Protein AF-A0A7S3YB55-F1 (afdb_monomer)

Structure (mmCIF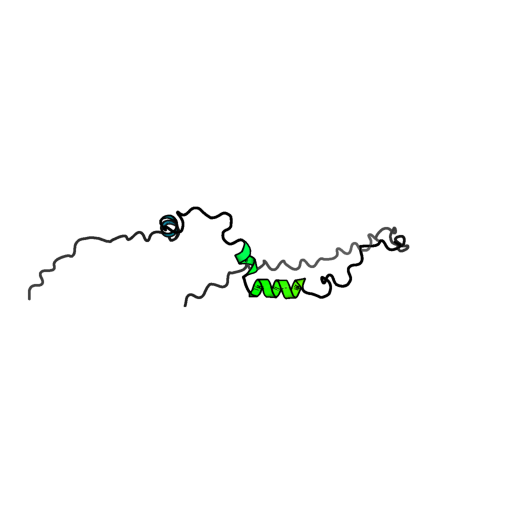, N/CA/C/O backbone):
data_AF-A0A7S3YB55-F1
#
_entry.id   AF-A0A7S3YB55-F1
#
loop_
_atom_site.group_PDB
_atom_site.id
_atom_site.type_symbol
_atom_site.label_atom_id
_atom_site.label_alt_id
_atom_site.label_comp_id
_atom_site.label_asym_id
_atom_site.label_entity_id
_atom_site.label_seq_id
_atom_site.pdbx_PDB_ins_code
_atom_site.Cartn_x
_atom_site.Cartn_y
_atom_site.Cartn_z
_atom_site.occupancy
_atom_site.B_iso_or_equiv
_atom_site.auth_seq_id
_atom_site.auth_comp_id
_atom_site.auth_asym_id
_atom_site.auth_atom_id
_atom_site.pdbx_PDB_model_num
ATOM 1 N N . PHE A 1 1 ? -5.797 -45.338 80.041 1.00 45.78 1 PHE A N 1
ATOM 2 C CA . PHE A 1 1 ? -5.578 -45.200 78.590 1.00 45.78 1 PHE A CA 1
ATOM 3 C C . PHE A 1 1 ? -6.294 -46.343 77.889 1.00 45.78 1 PHE A C 1
ATOM 5 O O . PHE A 1 1 ? -5.793 -47.454 77.899 1.00 45.78 1 PHE A O 1
ATOM 12 N N . SER A 1 2 ? -7.482 -46.090 77.344 1.00 41.81 2 SER A N 1
ATOM 13 C CA . SER A 1 2 ? -8.122 -46.990 76.383 1.00 41.81 2 SER A CA 1
ATOM 14 C C . SER A 1 2 ? -8.566 -46.115 75.221 1.00 41.81 2 SER A C 1
ATOM 16 O O . SER A 1 2 ? -9.475 -45.301 75.377 1.00 41.81 2 SER A O 1
ATOM 18 N N . LEU A 1 3 ? -7.837 -46.201 74.106 1.00 50.38 3 LEU A N 1
ATOM 19 C CA . LEU A 1 3 ? -8.185 -45.546 72.850 1.00 50.38 3 LEU A CA 1
ATOM 20 C C . LEU A 1 3 ? -9.452 -46.211 72.311 1.00 50.38 3 LEU A C 1
ATOM 22 O O . LEU A 1 3 ? -9.396 -47.328 71.804 1.00 50.38 3 LEU A O 1
ATOM 26 N N . LEU A 1 4 ? -10.585 -45.518 72.392 1.00 49.28 4 LEU A N 1
ATOM 27 C CA . LEU A 1 4 ? -11.735 -45.852 71.567 1.00 49.28 4 LEU A CA 1
ATOM 28 C C . LEU A 1 4 ? -11.531 -45.162 70.216 1.00 49.28 4 LEU A C 1
ATOM 30 O O . LEU A 1 4 ? -11.811 -43.976 70.048 1.00 49.28 4 LEU A O 1
ATOM 34 N N . SER A 1 5 ? -10.942 -45.912 69.290 1.00 53.38 5 SER A N 1
ATOM 35 C CA . SER A 1 5 ? -10.782 -45.528 67.893 1.00 53.38 5 SER A CA 1
ATOM 36 C C . SER A 1 5 ? -12.175 -45.415 67.268 1.00 53.38 5 SER A C 1
ATOM 38 O O . SER A 1 5 ? -12.816 -46.426 66.998 1.00 53.38 5 SER A O 1
ATOM 40 N N . GLN A 1 6 ? -12.679 -44.191 67.101 1.00 54.28 6 GLN A N 1
ATOM 41 C CA . GLN A 1 6 ? -13.835 -43.944 66.244 1.00 54.28 6 GLN A CA 1
ATOM 42 C C . GLN A 1 6 ? -13.333 -43.717 64.822 1.00 54.28 6 GLN A C 1
ATOM 44 O O . GLN A 1 6 ? -12.698 -42.709 64.500 1.00 54.28 6 GLN A O 1
ATOM 49 N N . GLU A 1 7 ? -13.603 -44.713 63.992 1.00 48.47 7 GLU A N 1
ATOM 50 C CA . GLU A 1 7 ? -13.425 -44.710 62.551 1.00 48.47 7 GLU A CA 1
ATOM 51 C C . GLU A 1 7 ? -14.238 -43.558 61.937 1.00 48.47 7 GLU A C 1
ATOM 53 O O . GLU A 1 7 ? -15.452 -43.459 62.116 1.00 48.47 7 GLU A O 1
ATOM 58 N N . ARG A 1 8 ? -13.566 -42.651 61.215 1.00 46.81 8 ARG A N 1
ATOM 59 C CA . ARG A 1 8 ? -14.234 -41.597 60.441 1.00 46.81 8 ARG A CA 1
ATOM 60 C C . ARG A 1 8 ? -14.746 -42.207 59.139 1.00 46.81 8 ARG A C 1
ATOM 62 O O . ARG A 1 8 ? -13.969 -42.434 58.215 1.00 46.81 8 ARG A O 1
ATOM 69 N N . ILE A 1 9 ? -16.043 -42.477 59.074 1.00 50.56 9 ILE A N 1
ATOM 70 C CA . ILE A 1 9 ? -16.723 -42.981 57.877 1.00 50.56 9 ILE A CA 1
ATOM 71 C C . ILE A 1 9 ? -17.326 -41.802 57.094 1.00 50.56 9 ILE A C 1
ATOM 73 O O . ILE A 1 9 ? -18.097 -41.023 57.647 1.00 50.56 9 ILE A O 1
ATOM 77 N N . GLY A 1 10 ? -17.011 -41.733 55.792 1.00 40.91 10 GLY A N 1
ATOM 78 C CA . GLY A 1 10 ? -17.698 -40.929 54.761 1.00 40.91 10 GLY A CA 1
ATOM 79 C C . GLY A 1 10 ? -17.107 -39.529 54.555 1.00 40.91 10 GLY A C 1
ATOM 80 O O . GLY A 1 10 ? -16.958 -38.771 55.498 1.00 40.91 10 GLY A O 1
ATOM 81 N N . THR A 1 11 ? -16.739 -39.058 53.366 1.00 53.69 11 THR A N 1
ATOM 82 C CA . THR A 1 11 ? -16.967 -39.432 51.958 1.00 53.69 11 THR A CA 1
ATOM 83 C C . THR A 1 11 ? -15.778 -38.865 51.157 1.00 53.69 11 THR A C 1
ATOM 85 O O . THR A 1 11 ? -15.329 -37.763 51.486 1.00 53.69 11 THR A O 1
ATOM 88 N N . PRO A 1 12 ? -15.243 -39.508 50.096 1.00 46.38 12 PRO A N 1
ATOM 89 C CA . PRO A 1 12 ? -14.432 -38.757 49.152 1.00 46.38 12 PRO A CA 1
ATOM 90 C C . PRO A 1 12 ? -15.399 -37.862 48.377 1.00 46.38 12 PRO A C 1
ATOM 92 O O . PRO A 1 12 ? -16.098 -38.320 47.474 1.00 46.38 12 PRO A O 1
ATOM 95 N N . MET A 1 13 ? -15.463 -36.582 48.742 1.00 47.16 13 MET A N 1
ATOM 96 C CA . MET A 1 13 ? -15.973 -35.543 47.852 1.00 47.16 13 MET A CA 1
ATOM 97 C C . MET A 1 13 ? -15.070 -35.558 46.615 1.00 47.16 13 MET A C 1
ATOM 99 O O . MET A 1 13 ? -14.058 -34.861 46.549 1.00 47.16 13 MET A O 1
ATOM 103 N N . SER A 1 14 ? -15.401 -36.417 45.648 1.00 56.09 14 SER A N 1
ATOM 104 C CA . SER A 1 14 ? -14.926 -36.318 44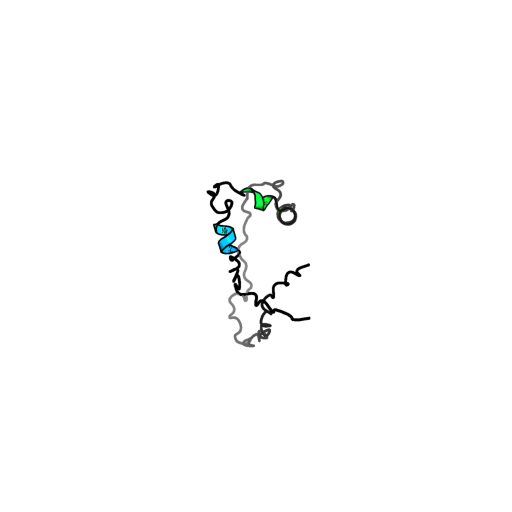.276 1.00 56.09 14 SER A CA 1
ATOM 105 C C . SER A 1 14 ? -15.519 -35.029 43.729 1.00 56.09 14 SER A C 1
ATOM 107 O O . SER A 1 14 ? -16.549 -35.011 43.057 1.00 56.09 14 SER A O 1
ATOM 109 N N . SER A 1 15 ? -14.899 -33.912 44.105 1.00 57.34 15 SER A N 1
ATOM 110 C CA . SER A 1 15 ? -15.165 -32.614 43.525 1.00 57.34 15 SER A CA 1
ATOM 111 C C . SER A 1 15 ? -14.674 -32.709 42.095 1.00 57.34 15 SER A C 1
ATOM 113 O O . SER A 1 15 ? -13.500 -32.471 41.798 1.00 57.34 15 SER A O 1
ATOM 115 N N . LYS A 1 16 ? -15.576 -33.131 41.205 1.00 66.00 16 LYS A N 1
ATOM 116 C CA . LYS A 1 16 ? -15.425 -32.991 39.765 1.00 66.00 16 LYS A CA 1
ATOM 117 C C . LYS A 1 16 ? -15.228 -31.496 39.531 1.00 66.00 16 LYS A C 1
ATOM 119 O O . LYS A 1 16 ? -16.187 -30.732 39.511 1.00 66.00 16 LYS A O 1
ATOM 124 N N . ARG A 1 17 ? -13.966 -31.056 39.487 1.00 70.44 17 ARG A N 1
ATOM 125 C CA . ARG A 1 17 ? -13.620 -29.673 39.167 1.00 70.44 17 ARG A CA 1
ATOM 126 C C . ARG A 1 17 ? -14.249 -29.405 37.808 1.00 70.44 17 ARG A C 1
ATOM 128 O O . ARG A 1 17 ? -13.850 -30.034 36.828 1.00 70.44 17 ARG A O 1
ATOM 135 N N . LYS A 1 18 ? -15.284 -28.560 37.799 1.00 66.50 18 LYS A N 1
ATOM 136 C CA . LYS A 1 18 ? -15.934 -28.097 36.574 1.00 66.50 18 LYS A CA 1
ATOM 137 C C . LYS A 1 18 ? -14.835 -27.594 35.645 1.00 66.50 18 LYS A C 1
ATOM 139 O O . LYS A 1 18 ? -13.902 -26.925 36.100 1.00 66.50 18 LYS A O 1
ATOM 144 N N . SER A 1 19 ? -14.888 -27.989 34.380 1.00 71.44 19 SER A N 1
ATOM 145 C CA . SER A 1 19 ? -13.888 -27.526 33.429 1.00 71.44 19 SER A CA 1
ATOM 146 C C . SER A 1 19 ? -14.055 -26.018 33.233 1.00 71.44 19 SER A C 1
ATOM 148 O O . SER A 1 19 ? -15.149 -25.481 33.408 1.00 71.44 19 SER A O 1
ATOM 150 N N . ASN A 1 20 ? -12.987 -25.314 32.851 1.00 67.06 20 ASN A N 1
ATOM 151 C CA . ASN A 1 20 ? -13.078 -23.875 32.565 1.00 67.06 20 ASN A CA 1
ATOM 152 C C . ASN A 1 20 ? -14.146 -23.552 31.508 1.00 67.06 20 ASN A C 1
ATOM 154 O O . ASN A 1 20 ? -14.689 -22.453 31.515 1.00 67.06 20 ASN A O 1
ATOM 158 N N . LYS A 1 21 ? -14.470 -24.510 30.631 1.00 68.62 21 LYS A N 1
ATOM 159 C CA . LYS A 1 21 ? -15.555 -24.388 29.660 1.00 68.62 21 LYS A CA 1
ATOM 160 C C . LYS A 1 21 ? -16.925 -24.365 30.342 1.00 68.62 21 LYS A C 1
ATOM 162 O O . LYS A 1 21 ? -17.708 -23.463 30.078 1.00 68.62 21 LYS A O 1
ATOM 167 N N . ASP A 1 22 ? -17.170 -25.289 31.269 1.00 70.38 22 ASP A N 1
ATOM 168 C CA . ASP A 1 22 ? -18.440 -25.367 32.007 1.00 70.38 22 ASP A CA 1
ATOM 169 C C . ASP A 1 22 ? -18.651 -24.132 32.899 1.00 70.38 22 ASP A C 1
ATOM 171 O O . ASP A 1 22 ? -19.762 -23.633 33.036 1.00 70.38 22 ASP A O 1
ATOM 175 N N . VAL A 1 23 ? -17.567 -23.600 33.474 1.00 66.19 23 VAL A N 1
ATOM 176 C CA . VAL A 1 23 ? -17.603 -22.368 34.282 1.00 66.19 23 VAL A CA 1
ATOM 177 C C . VAL A 1 23 ? -17.827 -21.127 33.410 1.00 66.19 23 VAL A C 1
ATOM 179 O O . VAL A 1 23 ? -18.474 -20.178 33.850 1.00 66.19 23 VAL A O 1
ATOM 182 N N . ALA A 1 24 ? -17.316 -21.120 32.176 1.00 64.06 24 ALA A N 1
ATOM 183 C CA . ALA A 1 24 ? -17.522 -20.020 31.241 1.00 64.06 24 ALA A CA 1
ATOM 184 C C . ALA A 1 24 ? -18.970 -19.963 30.735 1.00 64.06 24 ALA A C 1
ATOM 186 O O . ALA A 1 24 ? -19.532 -18.873 30.692 1.00 64.06 24 ALA A O 1
ATOM 187 N N . GLU A 1 25 ? -19.588 -21.102 30.409 1.00 64.75 25 GLU A N 1
ATOM 188 C CA . GLU A 1 25 ? -20.976 -21.155 29.915 1.00 64.75 25 GLU A CA 1
ATOM 189 C C . GLU A 1 25 ? -22.014 -20.819 30.996 1.00 64.75 25 GLU A C 1
ATOM 191 O O . GLU A 1 25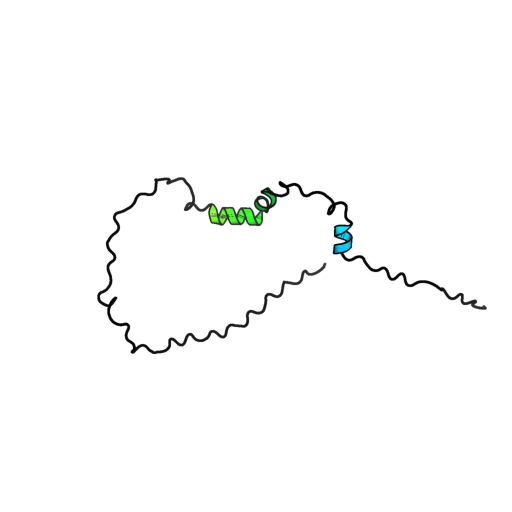 ? -23.031 -20.197 30.703 1.00 64.75 25 GLU A O 1
ATOM 196 N N . GLU A 1 26 ? -21.735 -21.150 32.260 1.00 67.75 26 GLU A N 1
ATOM 197 C CA . GLU A 1 26 ? -22.594 -20.801 33.402 1.00 67.75 26 GLU A CA 1
ATOM 198 C C . GLU A 1 26 ? -22.375 -19.351 33.887 1.00 67.75 26 GLU A C 1
ATOM 200 O O . GLU A 1 26 ? -23.090 -18.848 34.756 1.00 67.75 26 GLU A O 1
ATOM 205 N N . SER A 1 27 ? -21.395 -18.638 33.317 1.00 72.56 27 SER A N 1
ATOM 206 C CA . SER A 1 27 ? -21.146 -17.245 33.667 1.00 72.56 27 SER A CA 1
ATOM 207 C C . SER A 1 27 ? -22.188 -16.321 33.034 1.00 72.56 27 SER A C 1
ATOM 209 O O . SER A 1 27 ? -22.399 -16.300 31.821 1.00 72.56 27 SER A O 1
ATOM 211 N N . LEU A 1 28 ? -22.761 -15.445 33.860 1.00 71.06 28 LEU A N 1
ATOM 212 C CA . LEU A 1 28 ? -23.638 -14.345 33.441 1.00 71.06 28 LEU A CA 1
ATOM 213 C C . LEU A 1 28 ? -23.018 -13.427 32.371 1.00 71.06 28 LEU A C 1
ATOM 215 O O . LEU A 1 28 ? -23.723 -12.600 31.806 1.00 71.06 28 LEU A O 1
ATOM 219 N N . ALA A 1 29 ? -21.706 -13.509 32.126 1.00 74.31 29 ALA A N 1
ATOM 220 C CA . ALA A 1 29 ? -21.020 -12.780 31.067 1.00 74.31 29 ALA A CA 1
ATOM 221 C C . ALA A 1 29 ? -21.159 -13.464 29.695 1.00 74.31 29 ALA A C 1
ATOM 223 O O . ALA A 1 29 ? -21.278 -12.767 28.688 1.00 74.31 29 ALA A O 1
ATOM 224 N N . ALA A 1 30 ? -21.166 -14.800 29.650 1.00 77.81 30 ALA A N 1
ATOM 225 C CA . ALA A 1 30 ? -21.300 -15.576 28.418 1.00 77.81 30 ALA A CA 1
ATOM 226 C C . ALA A 1 30 ? -22.754 -15.690 27.943 1.00 77.81 30 ALA A C 1
ATOM 228 O O . ALA A 1 30 ? -23.002 -15.741 26.742 1.00 77.81 30 ALA A O 1
ATOM 229 N N . SER A 1 31 ? -23.716 -15.657 28.869 1.00 82.56 31 SER A N 1
ATOM 230 C CA . SER A 1 31 ? -25.152 -15.753 28.579 1.00 82.56 31 SER A CA 1
ATOM 231 C C . SER A 1 31 ? -25.797 -14.436 28.108 1.00 82.56 31 SER A C 1
ATOM 233 O O . SER A 1 31 ? -27.020 -14.319 28.108 1.00 82.56 31 SER A O 1
ATOM 235 N N . ARG A 1 32 ? -25.005 -13.412 27.757 1.00 81.94 32 ARG A N 1
ATOM 236 C CA . ARG A 1 32 ? -25.499 -12.100 27.295 1.00 81.94 32 ARG A CA 1
ATOM 237 C C . ARG A 1 32 ? -25.437 -12.005 25.779 1.00 81.94 32 ARG A C 1
ATOM 239 O O . ARG A 1 32 ? -24.429 -12.371 25.177 1.00 81.94 32 ARG A O 1
ATOM 246 N N . ASP A 1 33 ? -26.458 -11.396 25.185 1.00 88.38 33 ASP A N 1
ATOM 247 C CA . ASP A 1 33 ? -26.455 -11.085 23.759 1.00 88.38 33 ASP A CA 1
ATOM 248 C C . ASP A 1 33 ? -25.265 -10.190 23.393 1.00 88.38 33 ASP A C 1
ATOM 250 O O . ASP A 1 33 ? -25.001 -9.149 24.012 1.00 88.38 33 ASP A O 1
ATOM 254 N N . LYS A 1 34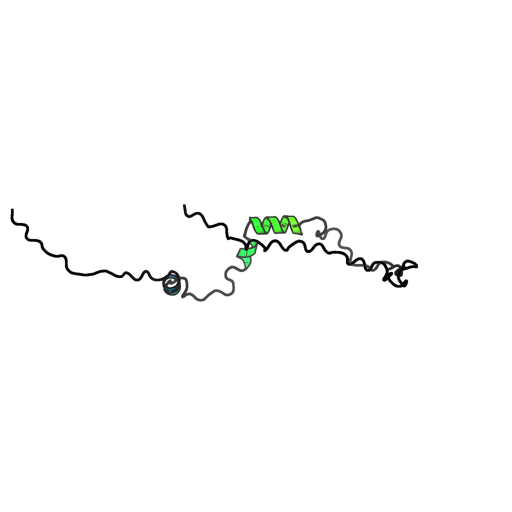 ? -24.522 -10.606 22.364 1.00 86.69 34 LYS A N 1
ATOM 255 C CA . LYS A 1 34 ? -23.376 -9.849 21.859 1.00 86.69 34 LYS A CA 1
ATOM 256 C C . LYS A 1 34 ? -23.878 -8.620 21.111 1.00 86.69 34 LYS A C 1
ATOM 258 O O . LYS A 1 34 ? -24.727 -8.714 20.228 1.00 86.69 34 LYS A O 1
ATOM 263 N N . ARG A 1 35 ? -23.315 -7.451 21.423 1.00 88.75 35 ARG A N 1
ATOM 264 C CA . ARG A 1 35 ? -23.635 -6.220 20.687 1.00 88.75 35 ARG A CA 1
ATOM 265 C C . ARG A 1 35 ? -22.913 -6.232 19.342 1.00 88.75 35 ARG A C 1
ATOM 267 O O . ARG A 1 35 ? -21.699 -6.408 19.310 1.00 88.75 35 ARG A O 1
ATOM 274 N N . ALA A 1 36 ? -23.624 -5.937 18.255 1.00 89.06 36 ALA A N 1
ATOM 275 C CA . ALA A 1 36 ? -23.061 -5.905 16.897 1.00 89.06 36 ALA A CA 1
ATOM 276 C C . ALA A 1 36 ? -21.885 -4.918 16.720 1.00 89.06 36 ALA A C 1
ATOM 278 O O . ALA A 1 36 ? -21.088 -5.036 15.794 1.00 89.06 36 ALA A O 1
ATOM 279 N N . THR A 1 37 ? -21.766 -3.919 17.597 1.00 88.56 37 THR A N 1
ATOM 280 C CA . THR A 1 37 ? -20.694 -2.913 17.569 1.00 88.56 37 THR A CA 1
ATOM 281 C C . THR A 1 37 ? -19.583 -3.156 18.589 1.00 88.56 37 THR A C 1
ATOM 283 O O . THR A 1 37 ? -18.673 -2.332 18.702 1.00 88.56 37 THR A O 1
ATOM 286 N N . GLN A 1 38 ? -19.627 -4.262 19.338 1.00 88.06 38 GLN A N 1
ATOM 287 C CA . GLN A 1 38 ? -18.646 -4.545 20.379 1.00 88.06 38 GLN A CA 1
ATOM 288 C C . GLN A 1 38 ? -17.240 -4.688 19.785 1.00 88.06 38 GLN A C 1
ATOM 290 O O . GLN A 1 38 ? -16.998 -5.505 18.907 1.00 88.06 38 GLN A O 1
ATOM 295 N N . GLY A 1 39 ? -16.309 -3.876 20.285 1.00 86.50 39 GLY A N 1
ATOM 296 C CA . GLY A 1 39 ? -14.891 -3.969 19.954 1.00 86.50 39 GLY A CA 1
ATOM 297 C C . GLY A 1 39 ? -14.486 -3.520 18.549 1.00 86.50 39 GLY A C 1
ATOM 298 O O . GLY A 1 39 ? -13.342 -3.743 18.169 1.00 86.50 39 GLY A O 1
ATOM 299 N N . LYS A 1 40 ? -15.361 -2.826 17.808 1.00 83.94 40 LYS A N 1
ATOM 300 C CA . LYS A 1 40 ? -15.086 -2.364 16.431 1.00 83.94 40 LYS A CA 1
ATOM 301 C C . LYS A 1 40 ? -13.759 -1.615 16.253 1.00 83.94 40 LYS A C 1
ATOM 303 O O . LYS A 1 40 ? -13.138 -1.744 15.210 1.00 83.94 40 LYS A O 1
ATOM 308 N N . ARG A 1 41 ? -13.336 -0.839 17.254 1.00 81.56 41 ARG A N 1
ATOM 309 C CA . ARG A 1 41 ? -12.091 -0.049 17.224 1.00 81.56 41 ARG A CA 1
ATOM 310 C C . ARG A 1 41 ? -11.020 -0.562 18.188 1.00 81.56 41 ARG A C 1
ATOM 312 O O . ARG A 1 41 ? -9.996 0.081 18.337 1.00 81.56 41 ARG A O 1
ATOM 319 N N . MET A 1 42 ? -11.255 -1.693 18.863 1.00 80.94 42 MET A N 1
ATOM 320 C CA . MET A 1 42 ? -10.300 -2.218 19.850 1.00 80.94 42 MET A CA 1
ATOM 321 C C . MET A 1 42 ? -8.979 -2.623 19.199 1.00 80.94 42 MET A C 1
ATOM 323 O O . MET A 1 42 ? -7.944 -2.419 19.812 1.00 80.94 42 MET A O 1
ATOM 327 N N . LYS A 1 43 ? -9.015 -3.139 17.964 1.00 69.25 43 LYS A N 1
ATOM 328 C CA . LYS A 1 43 ? -7.803 -3.487 17.208 1.00 69.25 43 LYS A CA 1
ATOM 329 C C . LYS A 1 43 ? -6.931 -2.265 16.916 1.00 69.25 43 LYS A C 1
ATOM 331 O O . LYS A 1 43 ? -5.745 -2.294 17.178 1.00 69.25 43 LYS A O 1
ATOM 336 N N . ALA A 1 44 ? -7.550 -1.157 16.514 1.00 70.25 44 ALA A N 1
ATOM 337 C CA . ALA A 1 44 ? -6.847 0.098 16.247 1.00 70.25 44 ALA A CA 1
ATOM 338 C C . ALA A 1 44 ? -6.279 0.793 17.506 1.00 70.25 44 ALA A C 1
ATOM 340 O O . ALA A 1 44 ? -5.594 1.797 17.381 1.00 70.25 44 ALA A O 1
ATOM 341 N N . MET A 1 45 ? -6.597 0.320 18.720 1.00 66.00 45 MET A N 1
ATOM 342 C CA . MET A 1 45 ? -6.118 0.903 19.985 1.00 66.00 45 MET A CA 1
ATOM 343 C C . MET A 1 45 ? -4.990 0.091 20.645 1.00 66.00 45 MET A C 1
ATOM 345 O O . MET A 1 45 ? -4.591 0.408 21.766 1.00 66.00 45 MET A O 1
ATOM 349 N N . ILE A 1 46 ? -4.495 -0.972 20.008 1.00 70.12 46 ILE A N 1
ATOM 350 C CA . ILE A 1 46 ? -3.381 -1.767 20.536 1.00 70.12 46 ILE A CA 1
ATOM 351 C C . ILE A 1 46 ? -2.086 -1.021 20.184 1.00 70.12 46 ILE A C 1
ATOM 353 O O . ILE A 1 46 ? -1.666 -1.027 19.036 1.00 70.12 46 ILE A O 1
ATOM 357 N N . GLY A 1 47 ? -1.505 -0.326 21.169 1.00 67.50 47 GLY A N 1
ATOM 358 C CA . GLY A 1 47 ? -0.434 0.669 20.981 1.00 67.50 47 GLY A CA 1
ATOM 359 C C . GLY A 1 47 ? 0.752 0.205 20.132 1.00 67.50 47 GLY A C 1
ATOM 360 O O . GLY A 1 47 ? 1.022 0.823 19.113 1.00 67.50 47 GLY A O 1
ATOM 361 N N . GLU A 1 48 ? 1.402 -0.910 20.486 1.00 70.69 48 GLU A N 1
ATOM 362 C CA . GLU A 1 48 ? 2.575 -1.411 19.740 1.00 70.69 48 GLU A CA 1
ATOM 363 C C . GLU A 1 48 ? 2.251 -1.780 18.276 1.00 70.69 48 GLU A C 1
ATOM 365 O O . GLU A 1 48 ? 3.098 -1.626 17.403 1.00 70.69 48 GLU A O 1
ATOM 370 N N . GLU A 1 49 ? 1.029 -2.245 17.990 1.00 73.75 49 GLU A N 1
ATOM 371 C CA . GLU A 1 49 ? 0.580 -2.578 16.627 1.00 73.75 49 GLU A CA 1
ATOM 372 C C . GLU A 1 49 ? 0.288 -1.301 15.826 1.00 73.75 49 GLU A C 1
ATOM 374 O O . GLU A 1 49 ? 0.736 -1.162 14.694 1.00 73.75 49 GLU A O 1
ATOM 379 N N . ALA A 1 50 ? -0.389 -0.329 16.442 1.00 78.38 50 ALA A N 1
ATOM 380 C CA . ALA A 1 50 ? -0.709 0.946 15.806 1.00 78.38 50 ALA A CA 1
ATOM 381 C C . ALA A 1 50 ? 0.541 1.801 15.520 1.00 78.38 50 ALA A C 1
ATOM 383 O O . ALA A 1 50 ? 0.600 2.473 14.492 1.00 78.38 50 ALA A O 1
ATOM 384 N N . GLU A 1 51 ? 1.538 1.772 16.408 1.00 82.00 51 GLU A N 1
ATOM 385 C CA . GLU A 1 51 ? 2.823 2.455 16.212 1.00 82.00 51 GLU A CA 1
ATOM 386 C C . GLU A 1 51 ? 3.624 1.822 15.064 1.00 82.00 51 GLU A C 1
ATOM 388 O O . GLU A 1 51 ? 4.130 2.543 14.205 1.00 82.00 51 GLU A O 1
ATOM 393 N N . ALA A 1 52 ? 3.672 0.487 14.994 1.00 81.50 52 ALA A N 1
ATOM 394 C CA . ALA A 1 52 ? 4.322 -0.229 13.896 1.00 81.50 52 ALA A CA 1
ATOM 395 C C . ALA A 1 52 ? 3.626 0.017 12.545 1.00 81.50 52 ALA A C 1
ATOM 397 O O . ALA A 1 52 ? 4.296 0.212 11.530 1.00 81.50 52 ALA A O 1
ATOM 398 N N . ASP A 1 53 ? 2.291 0.059 12.534 1.00 84.38 53 ASP A N 1
ATOM 399 C CA . ASP A 1 53 ? 1.516 0.399 11.340 1.00 84.38 53 ASP A CA 1
ATOM 400 C C . ASP A 1 53 ? 1.824 1.826 10.870 1.00 84.38 53 ASP A C 1
ATOM 402 O O . ASP A 1 53 ? 2.015 2.057 9.676 1.00 84.38 53 ASP A O 1
ATOM 406 N N . GLN A 1 54 ? 1.918 2.788 11.791 1.00 86.12 54 GLN A N 1
ATOM 407 C CA . GLN A 1 54 ? 2.245 4.169 11.444 1.00 86.12 54 GLN A CA 1
ATOM 408 C C . GLN A 1 54 ? 3.689 4.315 10.938 1.00 86.12 54 GLN A C 1
ATOM 410 O O . GLN A 1 54 ? 3.921 5.083 10.011 1.00 86.12 54 GLN A O 1
ATOM 415 N N . GLU A 1 55 ? 4.659 3.587 11.493 1.00 87.56 55 GLU A N 1
ATOM 416 C CA . GLU A 1 55 ? 6.051 3.623 11.020 1.00 87.56 55 GLU A CA 1
ATOM 417 C C . GLU A 1 55 ? 6.208 3.000 9.622 1.00 87.56 55 GLU A C 1
ATOM 419 O O . GLU A 1 55 ? 7.013 3.461 8.810 1.00 87.56 55 GLU A O 1
ATOM 424 N N . PHE A 1 56 ? 5.419 1.970 9.310 1.00 88.19 56 PHE A N 1
ATOM 425 C CA . PHE A 1 56 ? 5.439 1.332 7.998 1.00 88.19 56 PHE A CA 1
ATOM 426 C C . PHE A 1 56 ? 4.688 2.146 6.933 1.00 88.19 56 PHE A C 1
ATOM 428 O O . PHE A 1 56 ? 5.210 2.349 5.836 1.00 88.19 56 PHE A O 1
ATOM 435 N N . TRP A 1 57 ? 3.476 2.617 7.247 1.00 90.06 57 TRP A N 1
ATOM 436 C CA . TRP A 1 57 ? 2.601 3.299 6.285 1.00 90.06 57 TRP A CA 1
ATOM 437 C C . TRP A 1 57 ? 2.769 4.818 6.255 1.00 90.06 57 TRP A C 1
ATOM 439 O O . TRP A 1 57 ? 2.473 5.434 5.242 1.00 90.06 57 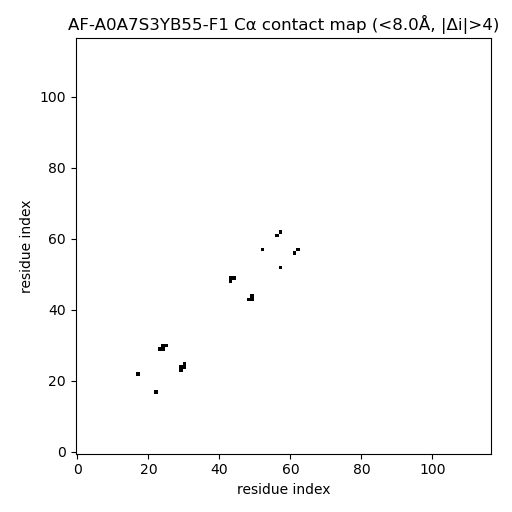TRP A O 1
ATOM 449 N N . GLY A 1 58 ? 3.266 5.436 7.325 1.00 87.19 58 GLY A N 1
ATOM 450 C CA . GLY A 1 58 ? 3.492 6.882 7.420 1.00 87.19 58 GLY A CA 1
ATOM 451 C C . GLY A 1 58 ? 4.802 7.355 6.789 1.00 87.19 58 GLY A C 1
ATOM 452 O O . GLY A 1 58 ? 5.326 8.392 7.189 1.00 87.19 58 GLY A O 1
ATOM 453 N N . GLN A 1 59 ? 5.367 6.580 5.862 1.00 88.69 59 GLN A N 1
ATOM 454 C CA . GLN A 1 59 ? 6.536 6.994 5.090 1.00 88.69 59 GLN A CA 1
ATOM 455 C C . GLN A 1 59 ? 6.129 8.054 4.065 1.00 88.69 59 GLN A C 1
ATOM 457 O O . GLN A 1 59 ? 5.037 7.987 3.508 1.00 88.69 59 GLN A O 1
ATOM 462 N N . ASP A 1 60 ? 7.040 8.978 3.765 1.00 85.38 60 ASP A N 1
ATOM 463 C CA . ASP A 1 60 ? 6.815 10.099 2.837 1.00 85.38 60 ASP A CA 1
ATOM 464 C C . ASP A 1 60 ? 6.333 9.646 1.444 1.00 85.38 60 ASP A C 1
ATOM 466 O O . ASP A 1 60 ? 5.552 10.322 0.790 1.00 85.38 60 ASP A O 1
ATOM 470 N N . ALA A 1 61 ? 6.711 8.430 1.032 1.00 85.12 61 ALA A N 1
ATOM 471 C CA . ALA A 1 61 ? 6.277 7.807 -0.220 1.00 85.12 61 ALA A CA 1
ATOM 472 C C . ALA A 1 61 ? 4.761 7.537 -0.323 1.00 85.12 61 ALA A C 1
ATOM 474 O O . ALA A 1 61 ? 4.263 7.335 -1.426 1.00 85.12 61 ALA A O 1
ATOM 475 N N . TRP A 1 62 ? 4.046 7.482 0.804 1.00 84.69 62 TRP A N 1
ATOM 476 C CA . TRP A 1 62 ? 2.590 7.298 0.858 1.00 84.69 62 TRP A CA 1
ATOM 477 C C . TRP A 1 62 ? 1.855 8.588 1.243 1.00 84.69 62 TRP A C 1
ATOM 479 O O . TRP A 1 62 ? 0.661 8.541 1.530 1.00 84.69 62 TRP A O 1
ATOM 489 N N . ASN A 1 63 ? 2.567 9.713 1.330 1.00 84.94 63 ASN A N 1
ATOM 490 C CA . ASN A 1 63 ? 1.988 11.000 1.683 1.00 84.94 63 ASN A CA 1
ATOM 491 C C . ASN A 1 63 ? 1.315 11.632 0.450 1.00 84.94 63 ASN A C 1
ATOM 493 O O . ASN A 1 63 ? 1.865 11.591 -0.647 1.00 84.94 63 ASN A O 1
ATOM 497 N N . ASP A 1 64 ? 0.152 12.256 0.635 1.00 79.19 64 ASP A N 1
ATOM 498 C CA . ASP A 1 64 ? -0.672 12.830 -0.447 1.00 79.19 64 ASP A CA 1
ATOM 499 C C . ASP A 1 64 ? -0.191 14.240 -0.891 1.00 79.19 64 ASP A C 1
ATOM 501 O O . ASP A 1 64 ? -0.967 15.042 -1.408 1.00 79.19 64 ASP A O 1
ATOM 505 N N . GLU A 1 65 ? 1.071 14.613 -0.637 1.00 76.25 65 GLU A N 1
ATOM 506 C CA . GLU A 1 65 ? 1.577 15.979 -0.884 1.00 76.25 65 GLU A CA 1
ATOM 507 C C . GLU A 1 65 ? 1.920 16.268 -2.360 1.00 76.25 65 GLU A C 1
ATOM 509 O O . GLU A 1 65 ? 1.864 17.429 -2.771 1.00 76.25 65 GLU A O 1
ATOM 514 N N . ASP A 1 66 ? 2.217 15.242 -3.164 1.00 68.38 66 ASP A N 1
ATOM 515 C CA . ASP A 1 66 ? 2.511 15.346 -4.607 1.00 68.38 66 ASP A CA 1
ATOM 516 C C . ASP A 1 66 ? 1.430 14.606 -5.426 1.00 68.38 66 ASP A C 1
ATOM 518 O O . ASP A 1 66 ? 1.677 13.625 -6.129 1.00 68.38 66 ASP A O 1
ATOM 522 N N . ASP A 1 67 ? 0.178 15.042 -5.246 1.00 77.50 67 ASP A N 1
ATOM 523 C CA . ASP A 1 67 ? -1.032 14.432 -5.820 1.00 77.50 67 ASP A CA 1
ATOM 524 C C . ASP A 1 67 ? -1.319 14.968 -7.231 1.00 77.50 67 ASP A C 1
ATOM 526 O O . ASP A 1 67 ? -2.235 15.760 -7.483 1.00 77.50 67 ASP A O 1
ATOM 530 N N . HIS A 1 68 ? -0.470 14.579 -8.177 1.00 85.69 68 HIS A N 1
ATOM 531 C CA . HIS A 1 68 ? -0.815 14.670 -9.586 1.00 85.69 68 HIS A CA 1
ATOM 532 C C . HIS A 1 68 ? -1.580 13.414 -10.005 1.00 85.69 68 HIS A C 1
ATOM 534 O O . HIS A 1 68 ? -1.114 12.294 -9.792 1.00 85.69 68 HIS A O 1
ATOM 540 N N . ASP A 1 69 ? -2.731 13.606 -10.660 1.00 89.12 69 ASP A N 1
ATOM 541 C CA . ASP A 1 69 ? -3.463 12.511 -11.294 1.00 89.12 69 ASP A CA 1
ATOM 542 C C . ASP A 1 69 ? -2.511 11.681 -12.164 1.00 89.12 69 ASP A C 1
ATOM 544 O O . ASP A 1 69 ? -1.697 12.225 -12.920 1.00 89.12 69 ASP A O 1
ATOM 548 N N . TYR A 1 70 ? -2.641 10.356 -12.085 1.00 89.00 70 TYR A N 1
ATOM 549 C CA . TYR A 1 70 ? -1.836 9.452 -12.896 1.00 89.00 70 TYR A CA 1
ATOM 550 C C . TYR A 1 70 ? -1.929 9.829 -14.382 1.00 89.00 70 TYR A C 1
ATOM 552 O O . TYR A 1 70 ? -3.006 9.799 -14.984 1.00 89.00 70 TYR A O 1
ATOM 560 N N . SER A 1 71 ? -0.778 10.145 -14.975 1.00 89.25 71 SER A N 1
ATOM 561 C CA . SER A 1 71 ? -0.635 10.426 -16.400 1.00 89.25 71 SER A CA 1
ATOM 562 C C . SER A 1 71 ? 0.217 9.347 -17.051 1.00 89.25 71 SER A C 1
ATOM 564 O O . SER A 1 71 ? 1.250 8.945 -16.522 1.00 89.25 71 SER A O 1
ATOM 566 N N . THR A 1 72 ? -0.198 8.893 -18.230 1.00 88.56 72 THR A N 1
ATOM 567 C CA . THR A 1 72 ? 0.593 7.962 -19.038 1.00 88.56 72 THR A CA 1
ATOM 568 C C . THR A 1 72 ? 1.790 8.692 -19.636 1.00 88.56 72 THR A C 1
ATOM 570 O O . THR A 1 72 ? 1.614 9.704 -20.320 1.00 88.56 72 THR A O 1
ATOM 573 N N . GLU A 1 73 ? 2.990 8.173 -19.414 1.00 86.81 73 GLU A N 1
ATOM 574 C CA . GLU A 1 73 ? 4.189 8.586 -20.145 1.00 86.81 73 GLU A CA 1
ATOM 575 C C . GLU A 1 73 ? 4.311 7.796 -21.461 1.00 86.81 73 GLU A C 1
ATOM 577 O O . GLU A 1 73 ? 3.664 6.763 -21.643 1.00 86.81 73 GLU A O 1
ATOM 582 N N . GLU A 1 74 ? 5.118 8.282 -22.408 1.00 90.62 74 GLU A N 1
ATOM 583 C CA . GLU A 1 74 ? 5.377 7.565 -23.662 1.00 90.62 74 GLU A CA 1
ATOM 584 C C . GLU A 1 74 ? 6.133 6.252 -23.388 1.00 90.62 74 GLU A C 1
ATOM 586 O O . GLU A 1 74 ? 7.336 6.246 -23.111 1.00 90.62 74 GLU A O 1
ATOM 591 N N . GLU A 1 75 ? 5.433 5.121 -23.487 1.00 87.31 75 GLU A N 1
ATOM 592 C CA . GLU A 1 75 ? 6.030 3.793 -23.351 1.00 87.31 75 GLU A CA 1
ATOM 593 C C . GLU A 1 75 ? 6.915 3.477 -24.564 1.00 87.31 75 GLU A C 1
ATOM 595 O O . GLU A 1 75 ? 6.473 3.469 -25.718 1.00 87.31 75 GLU A O 1
ATOM 600 N N . LYS A 1 76 ? 8.197 3.202 -24.311 1.00 90.25 76 LYS A N 1
ATOM 601 C CA . LYS A 1 76 ? 9.110 2.723 -25.353 1.00 90.25 76 LYS A CA 1
ATOM 602 C C . LYS A 1 76 ? 8.751 1.280 -25.721 1.00 90.25 76 LYS A C 1
ATOM 604 O O . LYS A 1 76 ? 8.398 0.509 -24.830 1.00 90.25 76 LYS A O 1
ATOM 609 N N . PRO A 1 77 ? 8.879 0.890 -27.001 1.00 92.38 77 PRO A N 1
ATOM 610 C CA . PRO A 1 77 ? 8.690 -0.501 -27.385 1.00 92.38 77 PRO A CA 1
ATOM 611 C C . PRO A 1 77 ? 9.712 -1.387 -26.667 1.00 92.38 77 PRO A C 1
ATOM 613 O O . PRO A 1 77 ? 10.868 -0.992 -26.506 1.00 92.38 77 PRO A O 1
ATOM 616 N N . ASP A 1 78 ? 9.281 -2.582 -26.272 1.00 93.75 78 ASP A N 1
ATOM 617 C CA . ASP A 1 78 ? 10.155 -3.592 -25.680 1.00 93.75 78 ASP A CA 1
ATOM 618 C C . ASP A 1 78 ? 11.255 -4.000 -26.677 1.00 93.75 78 ASP A C 1
ATOM 620 O O . ASP A 1 78 ? 10.975 -4.300 -27.844 1.00 93.75 78 ASP A O 1
ATOM 624 N N . LEU A 1 79 ? 12.514 -3.955 -26.237 1.00 94.44 79 LEU A N 1
ATOM 625 C CA . LEU A 1 79 ? 13.686 -4.263 -27.054 1.00 94.44 79 LEU A CA 1
ATOM 626 C C . LEU A 1 79 ? 14.328 -5.541 -26.527 1.00 94.44 79 LEU A C 1
ATOM 628 O O . LEU A 1 79 ? 14.992 -5.534 -25.495 1.00 94.44 79 LEU A O 1
ATOM 632 N N . PHE A 1 80 ? 14.164 -6.621 -27.280 1.00 93.50 80 PHE A N 1
ATOM 633 C CA . PHE A 1 80 ? 14.813 -7.890 -26.988 1.00 93.50 80 PHE A CA 1
ATOM 634 C C . PHE A 1 80 ? 16.263 -7.903 -27.480 1.00 93.50 80 PHE A C 1
ATOM 636 O O . PHE A 1 80 ? 16.574 -7.380 -28.558 1.00 93.50 80 PHE A O 1
ATOM 643 N N . ASP A 1 81 ? 17.138 -8.552 -26.712 1.00 94.12 81 ASP A N 1
ATOM 644 C CA . ASP A 1 81 ? 18.486 -8.883 -27.161 1.00 94.12 81 ASP A CA 1
ATOM 645 C C . ASP A 1 81 ? 18.443 -9.883 -28.328 1.00 94.12 81 ASP A C 1
ATOM 647 O O . ASP A 1 81 ? 17.452 -10.577 -28.574 1.00 94.12 81 ASP A O 1
ATOM 651 N N . LYS A 1 82 ? 19.528 -9.928 -29.106 1.00 93.75 82 LYS A N 1
ATOM 652 C CA . LYS A 1 82 ? 19.591 -10.707 -30.356 1.00 93.75 82 LYS A CA 1
ATOM 653 C C . LYS A 1 82 ? 19.435 -12.211 -30.130 1.00 93.75 82 LYS A C 1
ATOM 655 O O . LYS A 1 82 ? 18.964 -12.892 -31.033 1.00 93.75 82 LYS A O 1
ATOM 660 N N . ASP A 1 83 ? 19.830 -12.683 -28.955 1.00 92.25 83 ASP A N 1
ATOM 661 C CA . ASP A 1 83 ? 19.781 -14.073 -28.512 1.00 92.25 83 ASP A CA 1
ATOM 662 C C . ASP A 1 83 ? 18.500 -14.417 -27.739 1.00 92.25 83 ASP A C 1
ATOM 664 O O . ASP A 1 83 ? 18.321 -15.561 -27.345 1.00 92.25 83 ASP A O 1
ATOM 668 N N . PHE A 1 84 ? 17.550 -13.487 -27.581 1.00 93.19 84 PHE A N 1
ATOM 669 C CA . PHE A 1 84 ? 16.295 -13.775 -26.875 1.00 93.19 84 PHE A CA 1
ATOM 670 C C . PHE A 1 84 ? 15.485 -14.918 -27.513 1.00 93.19 84 PHE A C 1
ATOM 672 O O . PHE A 1 84 ? 14.803 -15.667 -26.820 1.00 93.19 84 PHE A O 1
ATOM 679 N N . ASN A 1 85 ? 15.536 -15.039 -28.845 1.00 91.25 85 ASN A N 1
ATOM 680 C CA . ASN A 1 85 ? 14.888 -16.130 -29.582 1.00 91.25 85 ASN A CA 1
ATOM 681 C C . ASN A 1 85 ? 15.858 -17.261 -29.940 1.00 91.25 85 ASN A C 1
ATOM 683 O O . ASN A 1 85 ? 15.444 -18.214 -30.610 1.00 91.25 85 ASN A O 1
ATOM 687 N N . ASP A 1 86 ? 17.133 -17.150 -29.558 1.00 90.56 86 ASP A N 1
ATOM 688 C CA . ASP A 1 86 ? 18.047 -18.266 -29.728 1.00 90.56 86 ASP A CA 1
ATOM 689 C C . ASP A 1 86 ? 17.564 -19.400 -28.825 1.00 90.56 86 ASP A C 1
ATOM 691 O O . ASP A 1 86 ? 17.109 -19.199 -27.699 1.00 90.56 86 ASP A O 1
ATOM 695 N N . THR A 1 87 ? 17.606 -20.624 -29.345 1.00 85.50 87 THR A N 1
ATOM 696 C CA . THR A 1 87 ? 17.317 -21.794 -28.523 1.00 85.50 87 THR A CA 1
ATOM 697 C C . THR A 1 87 ? 18.289 -21.814 -27.359 1.00 85.50 87 THR A C 1
ATOM 699 O O . THR A 1 87 ? 19.491 -21.979 -27.579 1.00 85.50 87 THR A O 1
ATOM 702 N N . GLU A 1 88 ? 17.747 -21.695 -26.146 1.00 81.19 88 GLU A N 1
ATOM 703 C CA . GLU A 1 88 ? 18.437 -22.009 -24.899 1.00 81.19 88 GLU A CA 1
ATOM 704 C C . GLU A 1 88 ? 19.270 -23.274 -25.123 1.00 81.19 88 GLU A C 1
ATOM 706 O O . GLU A 1 88 ? 18.740 -24.325 -25.506 1.00 81.19 88 GLU A O 1
ATOM 711 N N . SER A 1 89 ? 20.593 -23.152 -24.997 1.00 73.75 89 SER A N 1
ATOM 712 C CA . SER A 1 89 ? 21.487 -24.260 -25.309 1.00 73.75 89 SER A CA 1
ATOM 713 C C . SER A 1 89 ? 21.153 -25.435 -24.397 1.00 73.75 89 SER A C 1
ATOM 715 O O . SER A 1 89 ? 21.363 -25.381 -23.186 1.00 73.75 89 SER A O 1
ATOM 717 N N . SER A 1 90 ? 20.695 -26.542 -24.986 1.00 61.47 90 SER A N 1
ATOM 718 C CA . SER A 1 90 ? 20.530 -27.810 -24.267 1.00 61.47 90 SER A CA 1
ATOM 719 C C . SER A 1 90 ? 21.858 -28.313 -23.678 1.00 61.47 90 SER A C 1
ATOM 721 O O . SER A 1 90 ? 21.854 -29.215 -22.847 1.00 61.47 90 SER A O 1
ATOM 723 N N . GLU A 1 91 ? 22.997 -27.740 -24.084 1.00 58.84 91 GLU A N 1
ATOM 724 C CA . GLU A 1 91 ? 24.336 -28.114 -23.621 1.00 58.84 91 GLU A CA 1
ATOM 725 C C . GLU A 1 91 ? 24.683 -27.548 -22.232 1.00 58.84 91 GLU A C 1
ATOM 727 O O . GLU A 1 91 ? 25.739 -27.861 -21.685 1.00 58.84 91 GLU A O 1
ATOM 732 N N . SER A 1 92 ? 23.775 -26.778 -21.615 1.00 57.97 92 SER A N 1
ATOM 733 C CA . SER A 1 92 ? 23.766 -26.545 -20.167 1.00 57.97 92 SER A CA 1
ATOM 734 C C . SER A 1 92 ? 22.722 -27.397 -19.437 1.00 57.97 92 SER A C 1
ATOM 736 O O . SER A 1 92 ? 22.243 -26.996 -18.378 1.00 57.97 92 SER A O 1
ATOM 738 N N . GLU A 1 93 ? 22.446 -28.619 -19.908 1.00 57.09 93 GLU A N 1
ATOM 739 C CA . GLU A 1 93 ? 21.970 -29.723 -19.054 1.00 57.09 93 GLU A CA 1
ATOM 740 C C . GLU A 1 93 ? 23.074 -30.17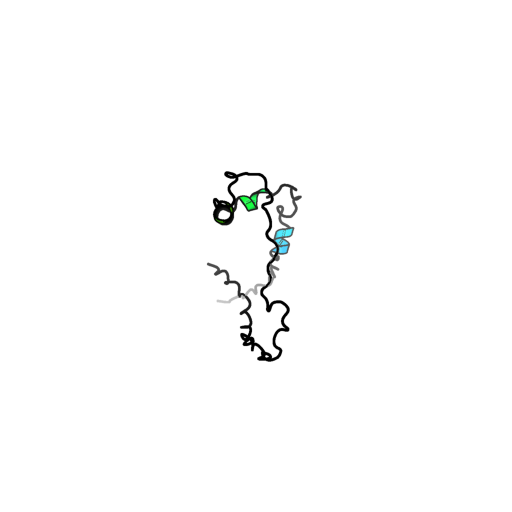2 -18.065 1.00 57.09 93 GLU A C 1
ATOM 742 O O . GLU A 1 93 ? 23.216 -31.332 -17.694 1.00 57.09 93 GLU A O 1
ATOM 747 N N . THR A 1 94 ? 23.874 -29.239 -17.546 1.00 53.91 94 THR A N 1
ATOM 748 C CA . THR A 1 94 ? 24.119 -29.298 -16.116 1.00 53.91 94 THR A CA 1
ATOM 749 C C . THR A 1 94 ? 22.758 -29.098 -15.490 1.00 53.91 94 THR A C 1
ATOM 751 O O . THR A 1 94 ? 22.272 -27.968 -15.425 1.00 53.91 94 THR A O 1
ATOM 754 N N . GLU A 1 95 ? 22.146 -30.192 -15.032 1.00 57.72 95 GLU A N 1
ATOM 755 C CA . GLU A 1 95 ? 21.246 -30.121 -13.894 1.00 57.72 95 GLU A CA 1
ATOM 756 C C . GLU A 1 95 ? 21.847 -29.056 -12.981 1.00 57.72 95 GLU A C 1
ATOM 758 O O . GLU A 1 95 ? 22.961 -29.219 -12.464 1.00 57.72 95 GLU A O 1
ATOM 763 N N . VAL A 1 96 ? 21.176 -27.908 -12.854 1.00 58.25 96 VAL A N 1
ATOM 764 C CA . VAL A 1 96 ? 21.439 -27.058 -11.713 1.00 58.25 96 VAL A CA 1
ATOM 765 C C . VAL A 1 96 ? 21.119 -28.013 -10.591 1.00 58.25 96 VAL A C 1
ATOM 767 O O . VAL A 1 96 ? 19.952 -28.305 -10.335 1.00 58.25 96 VAL A O 1
ATOM 770 N N . VAL A 1 97 ? 22.160 -28.599 -9.997 1.00 55.59 97 VAL A N 1
ATOM 771 C CA . VAL A 1 97 ? 22.052 -29.276 -8.728 1.00 55.59 97 VAL A CA 1
ATOM 772 C C . VAL A 1 97 ? 21.655 -28.128 -7.831 1.00 55.59 97 VAL A C 1
ATOM 774 O O . VAL A 1 97 ? 22.489 -27.436 -7.242 1.00 55.59 97 VAL A O 1
ATOM 777 N N . ILE A 1 98 ? 20.344 -27.882 -7.779 1.00 59.59 98 ILE A N 1
ATOM 778 C CA . ILE A 1 98 ? 19.673 -27.346 -6.630 1.00 59.59 98 ILE A CA 1
ATOM 779 C C . ILE A 1 98 ? 20.181 -28.320 -5.597 1.00 59.59 98 ILE A C 1
ATOM 781 O O . ILE A 1 98 ? 19.712 -29.454 -5.518 1.00 59.59 98 ILE A O 1
ATOM 785 N N . LYS A 1 99 ? 21.262 -27.936 -4.904 1.00 59.50 99 LYS A N 1
ATOM 786 C CA . LYS A 1 99 ? 21.657 -28.604 -3.683 1.00 59.50 99 LYS A CA 1
ATOM 787 C C . LYS A 1 99 ? 20.341 -28.617 -2.966 1.00 59.50 99 LYS A C 1
ATOM 789 O O . LYS A 1 99 ? 19.839 -27.534 -2.650 1.00 59.50 99 LYS A O 1
ATOM 794 N N . GLU A 1 100 ? 19.740 -29.797 -2.849 1.00 58.19 100 GLU A N 1
ATOM 795 C CA . GLU A 1 100 ? 18.612 -29.975 -1.980 1.00 58.19 100 GLU A CA 1
ATOM 796 C C . GLU A 1 100 ? 19.186 -29.481 -0.671 1.00 5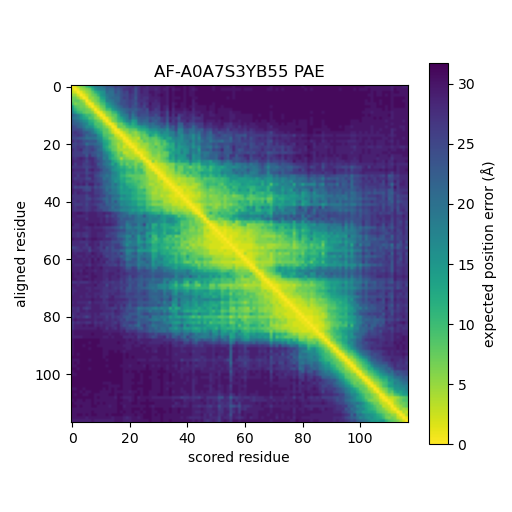8.19 100 GLU A C 1
ATOM 798 O O . GLU A 1 100 ? 20.020 -30.132 -0.031 1.00 58.19 100 GLU A O 1
ATOM 803 N N . THR A 1 101 ? 18.881 -28.225 -0.349 1.00 58.69 101 THR A N 1
ATOM 804 C CA . THR A 1 101 ? 19.128 -27.690 0.959 1.00 58.69 101 THR A CA 1
ATOM 805 C C . THR A 1 101 ? 18.219 -28.598 1.723 1.00 58.69 101 THR A C 1
ATOM 807 O O . THR A 1 101 ? 17.001 -28.479 1.601 1.00 58.69 101 THR A O 1
ATOM 810 N N . LYS A 1 102 ? 18.812 -29.655 2.310 1.00 61.81 102 LYS A N 1
ATOM 811 C CA . LYS A 1 102 ? 18.094 -30.655 3.084 1.00 61.81 102 LYS A CA 1
ATOM 812 C C . LYS A 1 102 ? 17.161 -29.808 3.890 1.00 61.81 102 LYS A C 1
ATOM 814 O O . LYS A 1 102 ? 17.672 -28.992 4.667 1.00 61.81 102 LYS A O 1
ATOM 819 N N . LYS A 1 103 ? 15.859 -29.863 3.577 1.00 61.03 103 LYS A N 1
ATOM 820 C CA . LYS A 1 103 ? 14.892 -29.010 4.246 1.00 61.03 103 LYS A CA 1
ATOM 821 C C . LYS A 1 103 ? 15.126 -29.393 5.682 1.00 61.03 103 LYS A C 1
ATOM 823 O O . LYS A 1 103 ? 14.869 -30.543 6.047 1.00 61.03 103 LYS A O 1
ATOM 828 N N . LYS A 1 104 ? 15.793 -28.512 6.439 1.00 63.69 104 LYS A N 1
ATOM 829 C CA . LYS A 1 104 ? 15.969 -28.704 7.865 1.00 63.69 104 LYS A CA 1
ATOM 830 C C . LYS A 1 104 ? 14.526 -28.805 8.272 1.00 63.69 104 LYS A C 1
ATOM 832 O O . LYS A 1 104 ? 13.816 -27.818 8.088 1.00 63.69 104 LYS A O 1
ATOM 837 N N . GLN A 1 105 ? 14.088 -30.023 8.602 1.00 62.31 105 GLN A N 1
ATOM 838 C CA . GLN A 1 105 ? 12.739 -30.286 9.069 1.00 62.31 105 GLN A CA 1
ATOM 839 C C . GLN A 1 105 ? 12.508 -29.167 10.054 1.00 62.31 105 GLN A C 1
ATOM 841 O O . GLN A 1 105 ? 13.284 -29.059 11.013 1.00 62.31 105 GLN A O 1
ATOM 846 N N . SER A 1 106 ? 11.637 -28.225 9.681 1.00 61.88 106 SER A N 1
ATOM 847 C CA . SER A 1 106 ? 11.466 -27.019 10.463 1.00 61.88 106 SER A CA 1
ATOM 848 C C . SER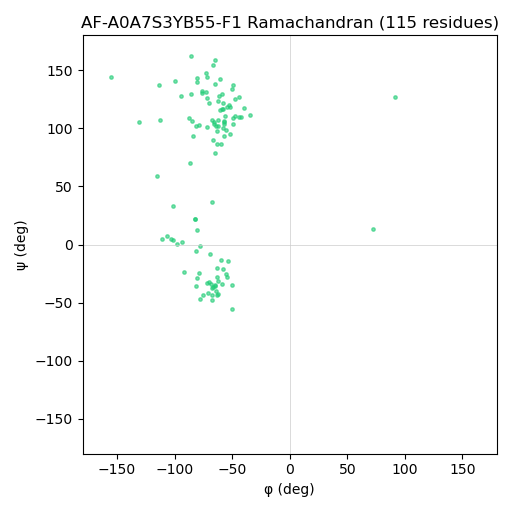 A 1 106 ? 11.156 -27.559 11.839 1.00 61.88 106 SER A C 1
ATOM 850 O O . SER A 1 106 ? 10.262 -28.392 11.994 1.00 61.88 106 SER A O 1
ATOM 852 N N . SER A 1 107 ? 12.014 -27.247 12.811 1.00 67.25 107 SER A N 1
ATOM 853 C CA . SER A 1 107 ? 11.732 -27.618 14.182 1.00 67.25 107 SER A CA 1
ATOM 854 C C . SER A 1 107 ? 10.391 -26.966 14.448 1.00 67.25 107 SER A C 1
ATOM 856 O O . SER A 1 107 ? 10.335 -25.735 14.505 1.00 67.25 107 SER A O 1
ATOM 858 N N . ALA A 1 108 ? 9.326 -27.774 14.444 1.00 74.44 108 ALA A N 1
ATOM 859 C CA . ALA A 1 108 ? 7.969 -27.289 14.583 1.00 74.44 108 ALA A CA 1
ATOM 860 C C . ALA A 1 108 ? 7.990 -26.332 15.764 1.00 74.44 108 ALA A C 1
ATOM 862 O O . ALA A 1 108 ? 8.547 -26.681 16.812 1.00 74.44 108 ALA A O 1
ATOM 863 N N . TYR A 1 109 ? 7.532 -25.103 15.529 1.00 72.75 109 TYR A N 1
ATOM 864 C CA . TYR A 1 109 ? 7.605 -24.028 16.502 1.00 72.75 109 TYR A CA 1
ATOM 865 C C . TYR A 1 109 ? 7.097 -24.560 17.844 1.00 72.75 109 TYR A C 1
ATOM 867 O O . TYR A 1 109 ? 5.933 -24.931 17.982 1.00 72.75 109 TYR A O 1
ATOM 875 N N . LYS A 1 110 ? 8.010 -24.699 18.810 1.00 76.06 110 LYS A N 1
ATOM 876 C CA . LYS A 1 110 ? 7.652 -25.038 20.181 1.00 76.06 110 LYS A CA 1
ATOM 877 C C . LYS A 1 110 ? 7.309 -23.716 20.820 1.00 76.06 110 LYS A C 1
ATOM 879 O O . LYS A 1 110 ? 8.213 -22.916 21.058 1.00 76.06 110 LYS A O 1
ATOM 884 N N . GLU A 1 111 ? 6.017 -23.495 21.037 1.00 73.81 111 GLU A N 1
ATOM 885 C CA . GLU A 1 111 ? 5.540 -22.340 21.784 1.00 73.81 111 GLU A CA 1
ATOM 886 C C . GLU A 1 111 ? 6.422 -22.157 23.028 1.00 73.81 111 GLU A C 1
ATOM 888 O O . GLU A 1 111 ? 6.640 -23.127 23.771 1.00 73.81 111 GLU A O 1
ATOM 893 N N . PRO A 1 112 ? 6.994 -20.960 23.246 1.00 76.81 112 PRO A N 1
ATOM 894 C CA . PRO A 1 112 ? 7.768 -20.701 24.442 1.00 76.81 112 PRO A CA 1
ATOM 895 C C . PRO A 1 112 ? 6.821 -20.862 25.625 1.00 76.81 112 PRO A C 1
ATOM 897 O O . PRO A 1 112 ? 5.914 -20.058 25.831 1.00 76.81 112 PRO A O 1
ATOM 900 N N . GLY A 1 113 ? 7.000 -21.955 26.370 1.00 68.62 113 GLY A N 1
ATOM 901 C CA . GLY A 1 113 ? 6.131 -22.288 27.486 1.00 68.62 113 GLY A CA 1
ATOM 902 C C . GLY A 1 113 ? 6.024 -21.096 28.430 1.00 68.62 113 GLY A C 1
ATOM 903 O O . GLY A 1 113 ? 7.032 -20.656 28.987 1.00 68.62 113 GLY A O 1
ATOM 904 N N . LEU A 1 114 ? 4.802 -20.580 28.593 1.00 72.62 114 LEU A N 1
ATOM 905 C CA . LEU A 1 114 ? 4.448 -19.588 29.603 1.00 72.62 114 LEU A CA 1
ATOM 906 C C . LEU A 1 114 ? 4.977 -20.079 30.954 1.00 72.62 114 LEU A C 1
ATOM 908 O O . LEU A 1 114 ? 4.421 -21.001 31.559 1.00 72.62 114 LEU A O 1
ATOM 912 N N . LYS A 1 115 ? 6.084 -19.491 31.420 1.00 70.94 115 LYS A N 1
ATOM 913 C CA . LYS A 1 115 ? 6.618 -19.759 32.754 1.00 70.94 115 LYS A CA 1
ATOM 914 C C . LYS A 1 115 ? 5.595 -19.228 33.747 1.00 70.94 115 LYS A C 1
ATOM 916 O O . LYS A 1 115 ? 5.475 -18.020 33.935 1.00 70.94 115 LYS A O 1
ATOM 921 N N . LYS A 1 116 ? 4.833 -20.139 34.349 1.00 68.44 116 LYS A N 1
ATOM 922 C CA . LYS A 1 116 ? 3.997 -19.826 35.506 1.00 68.44 116 LYS A CA 1
ATOM 923 C C . LYS A 1 116 ? 4.938 -19.309 36.599 1.00 68.44 116 LYS A C 1
ATOM 925 O O . LYS A 1 116 ? 5.859 -20.032 36.979 1.00 68.44 116 LYS A O 1
ATOM 930 N N . LYS A 1 117 ? 4.763 -18.046 36.990 1.00 60.16 117 LYS A N 1
ATOM 931 C CA . LYS A 1 117 ? 5.347 -17.497 38.217 1.00 60.16 117 LYS A CA 1
ATOM 932 C C . LYS A 1 117 ? 4.621 -18.074 39.424 1.00 60.16 117 LYS A C 1
ATOM 934 O O . LYS A 1 117 ? 3.407 -18.351 39.281 1.00 60.16 117 LYS A O 1
#

pLDDT: mean 73.05, std 14.16, range [40.91, 94.44]

Sequence (117 aa):
FSLLSQERIGTP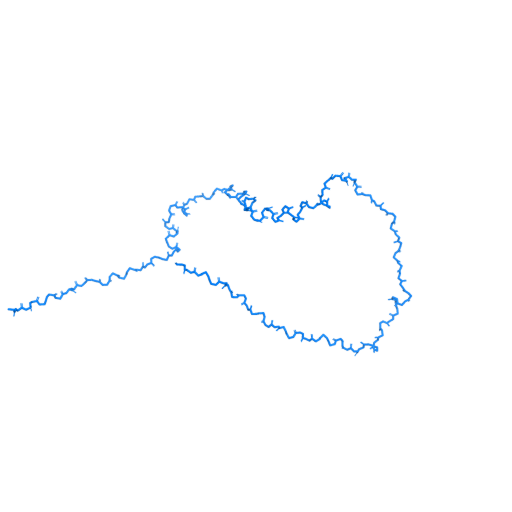MSSKRKSNKDVAEESLAASRDKRATQGKRMKAMIGEEAEADQEFWGQDAWNDEDDHDYSTEEEKPDLFDKDFNDTESSESETEVVIKETKKKQSSAYKEPGLKKK

Organism: Heterosigma akashiwo (NCBI:txid2829)

Solvent-accessible surface area (backbone atoms only — not comparable to full-atom values): 8425 Å² total; per-residue (Å²): 142,79,88,80,82,78,80,88,77,87,74,88,79,76,72,75,73,73,49,74,65,60,55,44,64,74,29,80,76,61,73,50,88,80,61,96,68,68,65,78,60,53,73,74,65,39,62,75,60,45,52,51,49,45,66,68,58,67,38,75,92,69,50,81,85,82,76,67,78,93,72,88,72,91,79,75,80,89,80,77,62,92,63,71,81,48,78,77,64,73,87,60,72,59,70,76,72,68,68,74,68,68,73,69,74,72,74,69,84,72,74,80,74,80,76,80,127

Foldseek 3Di:
DDDPDDDDDDDPPPVPPQPPVNVCCPDPVNPDDDDPCPCVCVVCPPVVVVVVVCVVCVDPVNDCPPDDDDDDDDDDDDDDDPCPPPPPDPVPVPPPPPVPPVPPPPPPDDPPPDPDD

Radius of gyration: 35.13 Å; Cα contacts (8 Å, |Δi|>4): 11; chains: 1; bounding box: 51×63×109 Å

InterPro domains:
  IPR046757 Vps72/YL1, N-terminal [PF05764] (32-105)

Mean predicted aligned error: 20.65 Å

Secondary structure (DSSP, 8-state):
-------------------HHHHHHTSTTTTSPPPTTTTTTTGGG-HHHHHHHHHHH-SGGG-GGG-PPP----PPPP---TTTTS---GGG-------------------------